Protein AF-A0A392RG79-F1 (afdb_monomer)

pLDDT: mean 74.16, std 14.59, range [50.12, 93.88]

Structure (mmCIF, N/CA/C/O backbone):
data_AF-A0A392RG79-F1
#
_entry.id   AF-A0A392RG79-F1
#
loop_
_atom_site.group_PDB
_atom_site.id
_atom_site.type_symbol
_atom_site.label_atom_id
_atom_site.label_alt_id
_atom_site.label_comp_id
_atom_site.label_asym_id
_atom_site.label_entity_id
_atom_site.label_seq_id
_atom_site.pdbx_PDB_ins_code
_atom_site.Cartn_x
_atom_site.Cartn_y
_atom_site.Cartn_z
_atom_site.occupancy
_atom_site.B_iso_or_equiv
_atom_site.auth_seq_id
_atom_site.auth_comp_id
_atom_site.auth_asym_id
_atom_site.auth_atom_id
_atom_site.pdbx_PDB_model_num
ATOM 1 N N . ASP A 1 1 ? 10.698 8.592 -12.691 1.00 53.88 1 ASP A N 1
ATOM 2 C CA . ASP A 1 1 ? 9.316 8.335 -13.117 1.00 53.88 1 ASP A CA 1
ATOM 3 C C . ASP A 1 1 ? 9.037 6.858 -12.903 1.00 53.88 1 ASP A C 1
ATOM 5 O O . ASP A 1 1 ? 9.885 6.055 -13.279 1.00 53.88 1 ASP A O 1
ATOM 9 N N . MET A 1 2 ? 7.962 6.487 -12.208 1.00 67.75 2 MET A N 1
ATOM 10 C CA . MET A 1 2 ? 7.681 5.068 -11.943 1.00 67.75 2 MET A CA 1
ATOM 11 C C . MET A 1 2 ? 6.867 4.466 -13.090 1.00 67.75 2 MET A C 1
ATOM 13 O O . MET A 1 2 ? 5.704 4.093 -12.920 1.00 67.75 2 MET A O 1
ATOM 17 N N . LEU A 1 3 ? 7.517 4.406 -14.257 1.00 79.12 3 LEU A N 1
ATOM 18 C CA . LEU A 1 3 ? 7.018 3.794 -15.485 1.00 79.12 3 LEU A CA 1
ATOM 19 C C . LEU A 1 3 ? 6.638 2.334 -15.218 1.00 79.12 3 LEU A C 1
ATOM 21 O O . LEU A 1 3 ? 7.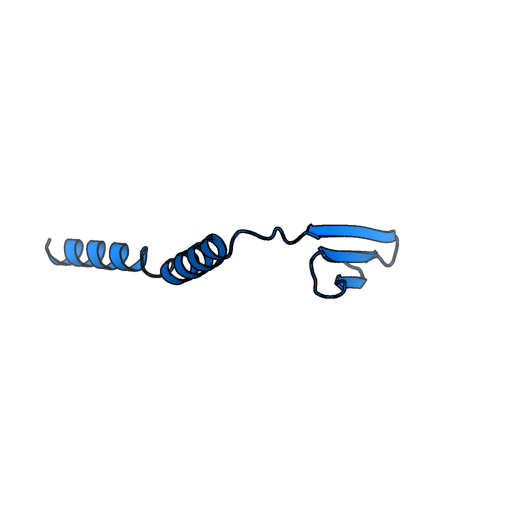470 1.516 -14.837 1.00 79.12 3 LEU A O 1
ATOM 25 N N . GLY A 1 4 ? 5.367 1.998 -15.396 1.00 83.19 4 GLY A N 1
ATOM 26 C CA . GLY A 1 4 ? 4.871 0.646 -15.175 1.00 83.19 4 GLY A CA 1
ATOM 27 C C . GLY A 1 4 ? 3.365 0.621 -14.974 1.00 83.19 4 GLY A C 1
ATOM 28 O O . GLY A 1 4 ? 2.745 1.636 -14.665 1.00 83.19 4 GLY A O 1
ATOM 29 N N . ASN A 1 5 ? 2.769 -0.552 -15.148 1.00 88.25 5 ASN A N 1
ATOM 30 C CA . ASN A 1 5 ? 1.354 -0.759 -14.874 1.00 88.25 5 ASN A CA 1
ATOM 31 C C . ASN A 1 5 ? 1.162 -1.009 -13.380 1.00 88.25 5 ASN A C 1
ATOM 33 O O . ASN A 1 5 ? 1.696 -1.976 -12.829 1.00 88.25 5 ASN A O 1
ATOM 37 N N . TRP A 1 6 ? 0.389 -0.140 -12.736 1.00 90.75 6 TRP A N 1
ATOM 38 C CA . TRP A 1 6 ? 0.067 -0.228 -11.317 1.00 90.75 6 TRP A CA 1
ATOM 39 C C . TRP A 1 6 ? -1.241 -0.988 -11.123 1.00 90.75 6 TRP A C 1
ATOM 41 O O . TRP A 1 6 ? -2.253 -0.679 -11.747 1.00 90.75 6 TRP A O 1
ATOM 51 N N . SER A 1 7 ? -1.231 -1.976 -10.232 1.00 89.88 7 SER A N 1
ATOM 52 C CA . SER A 1 7 ? -2.423 -2.722 -9.832 1.00 89.88 7 SER A CA 1
ATOM 53 C C . SER A 1 7 ? -2.544 -2.703 -8.316 1.00 89.88 7 SER A C 1
ATOM 55 O O . SER A 1 7 ? -1.620 -3.100 -7.606 1.00 89.88 7 SER A O 1
ATOM 57 N N . ILE A 1 8 ? -3.712 -2.287 -7.831 1.00 92.50 8 ILE A N 1
ATOM 58 C CA . ILE A 1 8 ? -4.076 -2.311 -6.416 1.00 92.50 8 ILE A CA 1
ATOM 59 C C . ILE A 1 8 ? -5.263 -3.254 -6.271 1.00 92.50 8 ILE A C 1
ATOM 61 O O . ILE A 1 8 ? -6.271 -3.102 -6.960 1.00 92.50 8 ILE A O 1
ATOM 65 N N . LYS A 1 9 ? -5.142 -4.237 -5.381 1.00 93.31 9 LYS A N 1
ATOM 66 C CA . LYS A 1 9 ? -6.224 -5.167 -5.051 1.00 93.31 9 LYS A CA 1
ATOM 67 C C . LYS A 1 9 ? -6.469 -5.117 -3.556 1.00 93.31 9 LYS A C 1
ATOM 69 O O . LYS A 1 9 ? -5.521 -5.202 -2.778 1.00 93.31 9 LYS A O 1
ATOM 74 N N . ALA A 1 10 ? -7.729 -4.993 -3.173 1.00 92.12 10 ALA A N 1
ATOM 75 C CA . ALA A 1 10 ? -8.171 -5.108 -1.794 1.00 92.12 10 ALA A CA 1
ATOM 76 C C . ALA A 1 10 ? -9.005 -6.386 -1.651 1.00 92.12 10 ALA A C 1
ATOM 78 O O . ALA A 1 10 ? -9.785 -6.723 -2.541 1.00 92.12 10 ALA A O 1
ATOM 79 N N . GLY A 1 11 ? -8.795 -7.107 -0.553 1.00 88.12 11 GLY A N 1
ATOM 80 C CA . GLY A 1 11 ? -9.642 -8.223 -0.153 1.00 88.12 11 GLY A CA 1
ATOM 81 C C . GLY A 1 11 ? -11.014 -7.748 0.315 1.00 88.12 11 GLY A C 1
ATOM 82 O O . GLY A 1 11 ? -11.243 -6.552 0.506 1.00 88.12 11 GLY A O 1
ATOM 83 N N . GLU A 1 12 ? -11.921 -8.701 0.509 1.00 88.56 12 GLU A N 1
ATOM 84 C CA . GLU A 1 12 ? -13.263 -8.412 1.006 1.00 88.56 12 GLU A CA 1
ATOM 85 C C . GLU A 1 12 ? -13.225 -7.686 2.363 1.00 88.56 12 GLU A C 1
ATOM 87 O O . GLU A 1 12 ? -12.367 -7.975 3.206 1.00 88.56 12 GLU A O 1
ATOM 92 N N . PRO A 1 13 ? -14.149 -6.740 2.595 1.00 80.38 13 PRO A N 1
ATOM 93 C CA . PRO A 1 13 ? -14.252 -6.053 3.873 1.00 80.38 13 PRO A CA 1
ATOM 94 C C . PR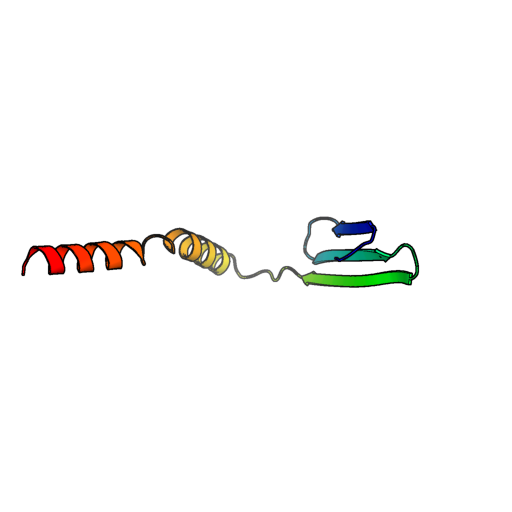O A 1 13 ? -14.655 -7.032 4.985 1.00 80.38 13 PRO A C 1
ATOM 96 O O . PRO A 1 13 ? -15.587 -7.818 4.835 1.00 80.38 13 PRO A O 1
ATOM 99 N N . GLY A 1 14 ? -13.973 -6.960 6.130 1.00 82.56 14 GLY A N 1
ATOM 100 C CA . GLY A 1 14 ? -14.237 -7.825 7.278 1.00 82.56 14 GLY A CA 1
ATOM 101 C C . GLY A 1 14 ? -13.257 -7.591 8.424 1.00 82.56 14 GLY A C 1
ATOM 102 O O . GLY A 1 14 ? -12.722 -6.497 8.595 1.00 82.56 14 GLY A O 1
ATOM 103 N N . GLU A 1 15 ? -13.000 -8.638 9.206 1.00 82.81 15 GLU A N 1
ATOM 104 C CA . GLU A 1 15 ? -12.056 -8.584 10.331 1.00 82.81 15 GLU A CA 1
ATOM 105 C C . GLU A 1 15 ? -10.596 -8.465 9.887 1.00 82.81 15 GLU A C 1
ATOM 107 O O . GLU A 1 15 ? -9.762 -7.960 10.630 1.00 82.81 15 GLU A O 1
ATOM 112 N N . ASN A 1 16 ? -10.263 -8.909 8.677 1.00 87.31 16 ASN A N 1
ATOM 113 C CA . ASN A 1 16 ? -8.916 -8.798 8.135 1.00 87.31 16 ASN A CA 1
ATOM 114 C C . ASN A 1 16 ? -8.957 -7.952 6.867 1.00 87.31 16 ASN A C 1
ATOM 116 O O . ASN A 1 16 ? -9.674 -8.271 5.924 1.00 87.31 16 ASN A O 1
ATOM 120 N N . LEU A 1 17 ? -8.148 -6.902 6.837 1.00 88.00 17 LEU A N 1
ATOM 121 C CA . LEU A 1 17 ? -7.887 -6.105 5.654 1.00 88.00 17 LEU A CA 1
ATOM 122 C C . LEU A 1 17 ? -6.619 -6.637 4.984 1.00 88.00 17 LEU A C 1
ATOM 124 O O . LEU A 1 17 ? -5.548 -6.667 5.591 1.00 88.00 17 LEU A O 1
ATOM 128 N N . ASN A 1 18 ? -6.735 -7.041 3.723 1.00 91.31 18 ASN A N 1
ATOM 129 C CA . ASN A 1 18 ? -5.597 -7.420 2.893 1.00 91.31 18 ASN A CA 1
ATOM 130 C C . ASN A 1 18 ? -5.555 -6.503 1.673 1.00 91.31 18 ASN A C 1
ATOM 132 O O . ASN A 1 18 ? -6.521 -6.452 0.917 1.00 91.31 18 ASN A O 1
ATOM 136 N N . ILE A 1 19 ? -4.451 -5.792 1.481 1.00 93.88 19 ILE A N 1
ATOM 137 C CA . ILE A 1 19 ? -4.227 -4.941 0.315 1.00 93.88 19 ILE A CA 1
ATOM 138 C C . ILE A 1 19 ? -2.927 -5.383 -0.341 1.00 93.88 19 ILE A C 1
ATOM 140 O O . ILE A 1 19 ? -1.898 -5.495 0.322 1.00 93.88 19 ILE A O 1
ATOM 144 N N . SER A 1 20 ? -2.954 -5.598 -1.650 1.00 93.38 20 SER A N 1
ATOM 145 C CA . SER A 1 20 ? -1.759 -5.845 -2.451 1.00 93.38 20 SER A CA 1
ATOM 146 C C . SER A 1 20 ? -1.582 -4.746 -3.486 1.00 93.38 20 SER A C 1
ATOM 148 O O . SER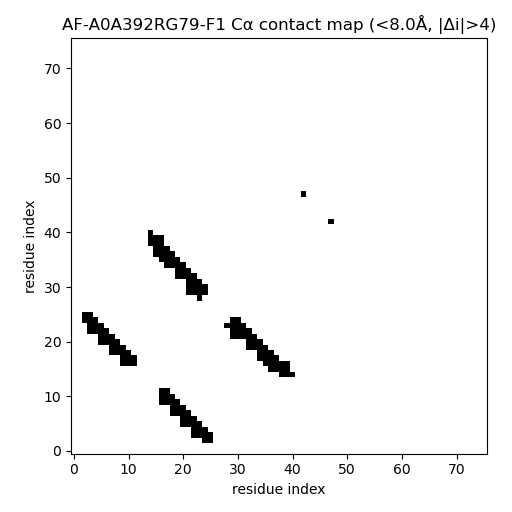 A 1 20 ? -2.511 -4.454 -4.242 1.00 93.38 20 SER A O 1
ATOM 150 N N . VAL A 1 21 ? -0.378 -4.192 -3.552 1.00 93.00 21 VAL A N 1
ATOM 151 C CA . VAL A 1 21 ? 0.055 -3.239 -4.571 1.00 93.00 21 VAL A CA 1
ATOM 152 C C . VAL A 1 21 ? 1.152 -3.905 -5.387 1.00 93.00 21 VAL A C 1
ATOM 154 O O . VAL A 1 21 ? 2.121 -4.404 -4.820 1.00 93.00 21 VAL A O 1
ATOM 157 N N . SER A 1 22 ? 1.012 -3.919 -6.706 1.00 92.25 22 SER A N 1
ATOM 158 C CA . SER A 1 22 ? 2.003 -4.487 -7.621 1.00 92.25 22 SER A CA 1
ATOM 159 C C . SER A 1 22 ? 2.279 -3.541 -8.781 1.00 92.25 22 SER A C 1
ATOM 161 O O . SER A 1 22 ? 1.349 -2.919 -9.299 1.00 92.25 22 SER A O 1
ATOM 163 N N . VAL A 1 23 ? 3.536 -3.488 -9.215 1.00 91.31 23 VAL A N 1
ATOM 164 C CA . VAL A 1 23 ? 3.984 -2.713 -10.373 1.00 91.31 23 VAL A CA 1
ATOM 165 C C . VAL A 1 23 ? 4.619 -3.652 -11.383 1.00 91.31 23 VAL A C 1
ATOM 167 O O . VAL A 1 23 ? 5.586 -4.355 -11.072 1.00 91.31 23 VAL A O 1
ATOM 170 N N . HIS A 1 24 ? 4.077 -3.635 -12.596 1.00 91.00 24 HIS A N 1
ATOM 171 C CA . HIS A 1 24 ? 4.643 -4.341 -13.732 1.00 91.00 24 HIS A CA 1
ATOM 172 C C . HIS A 1 24 ? 5.409 -3.358 -14.624 1.00 91.00 24 HIS A C 1
ATOM 174 O O . HIS A 1 24 ? 4.802 -2.527 -15.301 1.00 91.00 24 HIS A O 1
ATOM 180 N N . HIS A 1 25 ? 6.737 -3.432 -14.602 1.00 88.06 25 HIS A N 1
ATOM 181 C CA . HIS A 1 25 ? 7.621 -2.630 -15.439 1.00 88.06 25 HIS A CA 1
ATOM 182 C C . HIS A 1 25 ? 7.758 -3.282 -16.825 1.00 88.06 25 HIS A C 1
ATOM 184 O O . HIS A 1 25 ? 7.977 -4.493 -16.892 1.00 88.06 25 HIS A O 1
ATOM 190 N N . PRO A 1 26 ? 7.694 -2.517 -17.927 1.00 84.31 26 PRO A N 1
ATOM 191 C CA . PRO A 1 26 ? 7.740 -3.067 -19.285 1.00 84.31 26 PRO A CA 1
ATOM 192 C C . PRO A 1 26 ? 9.007 -3.885 -19.587 1.00 84.31 26 PRO A C 1
ATOM 194 O O . PRO A 1 26 ? 8.935 -4.859 -20.327 1.00 84.31 26 PRO A O 1
ATOM 197 N N . GLU A 1 27 ? 10.147 -3.531 -18.988 1.00 87.56 27 GLU A N 1
ATOM 198 C CA . GLU A 1 27 ? 11.425 -4.232 -19.212 1.00 87.56 27 GLU A CA 1
ATOM 199 C C . GLU A 1 27 ? 11.802 -5.212 -18.092 1.00 87.56 27 GLU A C 1
ATOM 201 O O . GLU A 1 27 ? 12.517 -6.180 -18.328 1.00 87.56 27 GLU A O 1
ATOM 206 N N . LEU A 1 28 ? 11.337 -4.965 -16.861 1.00 83.38 28 LEU A N 1
ATOM 207 C CA . LEU A 1 28 ? 11.779 -5.699 -15.664 1.00 83.38 28 LEU A CA 1
ATOM 208 C C . LEU A 1 28 ? 10.702 -6.668 -15.152 1.00 83.38 28 LEU A C 1
ATOM 210 O O . LEU A 1 28 ? 10.916 -7.377 -14.170 1.00 83.38 28 LEU A O 1
ATOM 214 N N . GLY A 1 29 ? 9.536 -6.708 -15.802 1.00 84.75 29 GLY A N 1
ATOM 215 C CA . GLY A 1 29 ? 8.412 -7.550 -15.411 1.00 84.75 29 GLY A CA 1
ATOM 216 C C . GLY A 1 29 ? 7.830 -7.136 -14.059 1.00 84.75 29 GLY A C 1
ATOM 217 O O . GLY A 1 29 ? 7.564 -5.959 -13.821 1.00 84.75 29 GLY A O 1
ATOM 218 N N . ASN A 1 30 ? 7.613 -8.094 -13.153 1.00 84.81 30 ASN A N 1
ATOM 219 C CA . ASN A 1 30 ? 7.138 -7.804 -11.794 1.00 84.81 30 ASN A CA 1
ATOM 220 C C . ASN A 1 30 ? 8.244 -7.157 -10.958 1.00 84.81 30 ASN A C 1
ATOM 222 O O . ASN A 1 30 ? 8.966 -7.821 -10.220 1.00 84.81 30 ASN A O 1
ATOM 226 N N . TYR A 1 31 ? 8.341 -5.840 -11.083 1.00 87.44 31 TYR A N 1
ATOM 227 C CA . TYR A 1 31 ? 9.391 -5.041 -10.474 1.00 87.44 31 TYR A CA 1
ATOM 228 C C . TYR A 1 31 ? 9.172 -4.833 -8.975 1.00 87.44 31 TYR A C 1
ATOM 230 O O . TYR A 1 31 ? 10.114 -4.864 -8.187 1.00 87.44 31 TYR A O 1
ATOM 238 N N . PHE A 1 32 ? 7.919 -4.633 -8.567 1.00 86.25 32 PHE A N 1
ATOM 239 C CA . PHE A 1 32 ? 7.584 -4.354 -7.177 1.00 86.25 32 PHE A CA 1
ATOM 240 C C . PHE A 1 32 ? 6.265 -5.010 -6.790 1.00 86.25 32 PHE A C 1
ATOM 242 O O . PHE A 1 32 ? 5.292 -4.981 -7.544 1.00 86.25 32 PHE A O 1
ATOM 249 N N . THR A 1 33 ? 6.215 -5.600 -5.599 1.00 90.00 33 THR A N 1
ATOM 250 C CA . THR A 1 33 ? 4.976 -6.076 -4.981 1.00 90.00 33 THR A CA 1
ATOM 251 C C . THR A 1 33 ? 5.053 -5.856 -3.478 1.00 90.00 33 THR A C 1
ATOM 253 O O . THR A 1 33 ? 5.982 -6.324 -2.825 1.00 90.00 33 THR A O 1
ATOM 256 N N . ALA A 1 34 ? 4.061 -5.165 -2.930 1.00 92.38 34 ALA A N 1
ATOM 257 C CA . ALA A 1 34 ? 3.888 -4.959 -1.502 1.00 92.38 34 ALA A CA 1
ATOM 258 C C . ALA A 1 34 ? 2.516 -5.467 -1.068 1.00 92.38 34 ALA A C 1
ATOM 260 O O . ALA A 1 34 ? 1.507 -5.228 -1.731 1.00 92.38 34 ALA A O 1
ATOM 261 N N . THR A 1 35 ? 2.475 -6.150 0.071 1.00 92.06 35 THR A N 1
ATOM 262 C CA . THR A 1 35 ? 1.230 -6.629 0.673 1.00 92.06 35 THR A CA 1
ATOM 263 C C . THR A 1 35 ? 1.102 -6.090 2.086 1.00 92.06 35 THR A C 1
ATOM 265 O O . THR A 1 35 ? 1.984 -6.317 2.913 1.00 92.06 35 THR A O 1
ATOM 268 N N . LEU A 1 36 ? -0.009 -5.422 2.367 1.00 91.31 36 LEU A N 1
ATOM 269 C CA . LEU A 1 36 ? -0.389 -4.957 3.690 1.00 91.31 36 LEU A CA 1
ATOM 270 C C . LEU A 1 36 ? -1.487 -5.872 4.230 1.00 91.31 36 LEU A C 1
ATOM 272 O O . LEU A 1 36 ? -2.568 -5.966 3.650 1.00 91.31 36 LEU A O 1
ATOM 276 N N . LYS A 1 37 ? -1.212 -6.524 5.359 1.00 90.62 37 LYS A N 1
ATOM 277 C CA . LYS A 1 37 ? -2.200 -7.302 6.108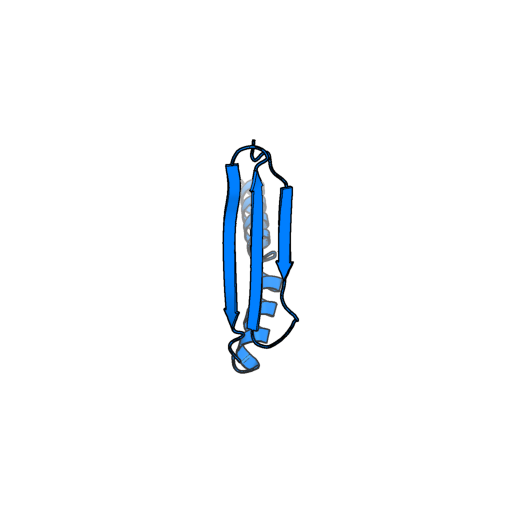 1.00 90.62 37 LYS A CA 1
ATOM 278 C C . LYS A 1 37 ? -2.445 -6.607 7.437 1.00 90.62 37 LYS A C 1
ATOM 280 O O . LYS A 1 37 ? -1.516 -6.438 8.220 1.00 90.62 37 LYS A O 1
ATOM 285 N N . ALA A 1 38 ? -3.686 -6.226 7.687 1.00 86.19 38 ALA A N 1
ATOM 286 C CA . ALA A 1 38 ? -4.121 -5.658 8.949 1.00 86.19 38 ALA A CA 1
ATOM 287 C C . ALA A 1 38 ? -5.296 -6.473 9.485 1.00 86.19 38 ALA A C 1
ATOM 289 O O . ALA A 1 38 ? -6.130 -6.960 8.726 1.00 86.19 38 ALA A O 1
ATOM 290 N N . LYS A 1 39 ? -5.359 -6.621 10.805 1.00 87.00 39 LYS A N 1
ATOM 291 C CA . LYS A 1 39 ? -6.485 -7.245 11.491 1.00 87.00 39 LYS A CA 1
ATOM 292 C C . LYS A 1 39 ? -7.174 -6.185 12.329 1.00 87.00 39 LYS A C 1
ATOM 294 O O . LYS A 1 39 ? -6.517 -5.468 13.084 1.00 87.00 39 LYS A O 1
ATOM 299 N N . LYS A 1 40 ? -8.490 -6.099 12.203 1.00 77.81 40 LYS A N 1
ATOM 300 C CA . LYS A 1 40 ? -9.330 -5.302 13.077 1.00 77.81 40 LYS A CA 1
ATOM 301 C C . LYS A 1 40 ? -9.218 -5.891 14.480 1.00 77.81 40 LYS A C 1
ATOM 303 O O . LYS A 1 40 ? -9.518 -7.057 14.719 1.00 77.81 40 LYS A O 1
ATOM 308 N N . LEU A 1 41 ? -8.706 -5.095 15.407 1.00 78.88 41 LEU A N 1
ATOM 309 C CA . LEU A 1 41 ? -8.796 -5.420 16.820 1.00 78.88 41 LEU A CA 1
ATOM 310 C C . LEU A 1 41 ? -10.153 -4.904 17.290 1.00 78.88 41 LEU A C 1
ATOM 312 O O . LEU A 1 41 ? -10.468 -3.731 17.084 1.00 78.88 41 LEU A O 1
ATOM 316 N N . CYS A 1 42 ? -10.970 -5.773 17.888 1.00 67.31 42 CYS A N 1
ATOM 317 C CA . CYS A 1 42 ? -12.162 -5.343 18.609 1.00 67.31 42 CYS A CA 1
ATOM 318 C C . CYS A 1 42 ? -11.718 -4.532 19.829 1.00 67.31 42 CYS A C 1
ATOM 320 O O . CYS A 1 42 ? -11.551 -5.069 20.921 1.00 67.31 42 CYS A O 1
ATOM 322 N N . SER A 1 43 ? -11.489 -3.237 19.642 1.00 56.75 43 SER A N 1
ATOM 323 C CA . SER A 1 43 ? -11.386 -2.313 20.758 1.00 56.75 43 SER A CA 1
ATOM 324 C C . SER A 1 43 ? -12.775 -2.184 21.372 1.00 56.75 43 SER A C 1
ATOM 326 O O . SER A 1 43 ? -13.750 -1.977 20.647 1.00 56.75 43 SER A O 1
ATOM 328 N N . SER A 1 44 ? -12.873 -2.338 22.696 1.00 57.81 44 SER A N 1
ATOM 329 C CA . SER A 1 44 ? -14.121 -2.128 23.437 1.00 57.81 44 SER A CA 1
ATOM 330 C C . SER A 1 44 ? -14.777 -0.832 22.957 1.00 57.81 44 SER A C 1
ATOM 332 O O . SER A 1 44 ? -14.091 0.190 22.829 1.00 57.81 44 SER A O 1
ATOM 334 N N . SER A 1 45 ? -16.073 -0.895 22.643 1.00 55.34 45 SER A N 1
ATOM 335 C CA . SER A 1 45 ? -16.873 0.124 21.945 1.00 55.34 45 SER A CA 1
ATOM 336 C C . SER A 1 45 ? -16.710 1.545 22.502 1.00 55.34 45 SER A C 1
ATOM 338 O O . SER A 1 45 ? -16.919 2.526 21.795 1.00 55.34 45 SER A O 1
ATOM 340 N N . THR A 1 46 ? -16.280 1.655 23.757 1.00 56.22 46 THR A N 1
ATOM 341 C CA . THR A 1 46 ? -15.966 2.895 24.469 1.00 56.22 46 THR A CA 1
ATOM 342 C C . THR A 1 46 ? -14.792 3.681 23.862 1.00 56.22 46 THR A C 1
ATOM 344 O O . THR A 1 46 ? -14.797 4.903 23.904 1.00 56.22 46 THR A O 1
ATOM 347 N N . SER A 1 47 ? -13.799 3.014 23.2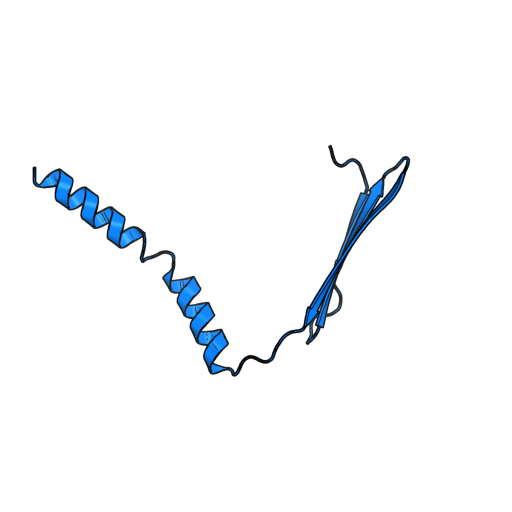63 1.00 57.09 47 SER A N 1
ATOM 348 C CA . SER A 1 47 ? -12.547 3.650 22.796 1.00 57.09 47 SER A CA 1
ATOM 349 C C . SER A 1 47 ? -12.567 4.142 21.340 1.00 57.09 47 SER A C 1
ATOM 351 O O . SER A 1 47 ? -11.850 5.080 21.000 1.00 57.09 47 SER A O 1
ATOM 353 N N . MET A 1 48 ? -13.394 3.556 20.460 1.00 56.78 48 MET A N 1
ATOM 354 C CA . MET A 1 48 ? -13.526 4.044 19.074 1.00 56.78 48 MET A CA 1
ATOM 355 C C . MET A 1 48 ? -14.338 5.341 18.984 1.00 56.78 48 MET A C 1
ATOM 357 O O . MET A 1 48 ? -14.028 6.191 18.150 1.00 56.78 48 MET A O 1
ATOM 361 N N . LEU A 1 49 ? -15.349 5.506 19.847 1.00 60.16 49 LEU A N 1
ATOM 362 C CA . LEU A 1 49 ? -16.108 6.755 19.957 1.00 60.16 49 LEU A CA 1
ATOM 363 C C . LEU A 1 49 ? -15.214 7.906 20.439 1.00 60.16 49 LEU A C 1
ATOM 365 O O . LEU A 1 49 ? -15.277 8.996 19.879 1.00 60.16 49 LEU A O 1
ATOM 369 N N . ASP A 1 50 ? -14.335 7.640 21.408 1.00 60.41 50 ASP A N 1
ATOM 370 C CA . ASP A 1 50 ? -13.416 8.633 21.975 1.00 60.41 50 ASP A CA 1
ATOM 371 C C . ASP A 1 50 ? -12.415 9.169 20.932 1.00 60.41 50 ASP A C 1
ATOM 373 O O . ASP A 1 50 ? -12.259 10.379 20.762 1.00 60.41 50 ASP A O 1
ATOM 377 N N . HIS A 1 51 ? -11.822 8.286 20.117 1.00 64.12 51 HIS A N 1
ATOM 378 C CA . HIS A 1 51 ? -10.914 8.712 19.046 1.00 64.12 51 HIS A CA 1
ATOM 379 C C . HIS A 1 51 ? -11.614 9.490 17.926 1.00 64.12 51 HIS A C 1
ATOM 381 O O . HIS A 1 51 ? -11.079 10.498 17.465 1.00 64.12 51 HIS A O 1
ATOM 387 N N . ALA A 1 52 ? -12.797 9.060 17.477 1.00 64.38 52 ALA A N 1
ATOM 388 C CA . ALA A 1 52 ? -13.522 9.761 16.416 1.00 64.38 52 ALA A CA 1
ATOM 389 C C . ALA A 1 52 ? -13.908 11.189 16.839 1.00 64.38 52 ALA A C 1
ATOM 391 O O . ALA A 1 52 ? -13.741 12.130 16.062 1.00 64.38 52 ALA A O 1
ATOM 392 N N . VAL A 1 53 ? -14.349 11.361 18.089 1.00 63.34 53 VAL A N 1
ATOM 393 C CA . VAL A 1 53 ? -14.656 12.675 18.671 1.00 63.34 53 VAL A CA 1
ATOM 394 C C . VAL A 1 53 ? -13.386 13.519 18.8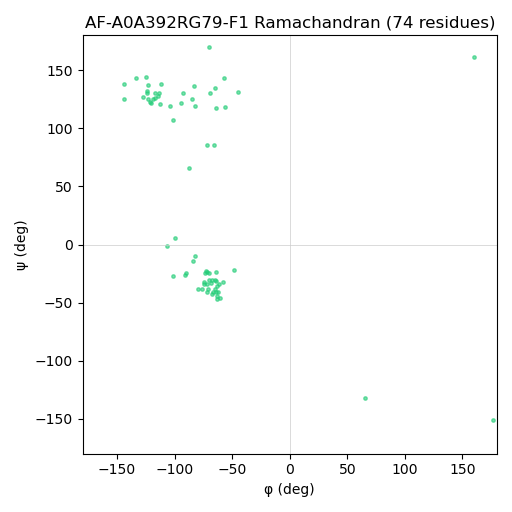25 1.00 63.34 53 VAL A C 1
ATOM 396 O O . VAL A 1 53 ? -13.399 14.703 18.488 1.00 63.34 53 VAL A O 1
ATOM 399 N N . PHE A 1 54 ? -12.266 12.925 19.245 1.00 61.12 54 PHE A N 1
ATOM 400 C CA . PHE A 1 54 ? -10.979 13.618 19.345 1.00 61.12 54 PHE A CA 1
ATOM 401 C C . PHE A 1 54 ? -10.487 14.162 17.992 1.00 61.12 54 PHE A C 1
ATOM 403 O O . PHE A 1 54 ? -10.109 15.332 17.901 1.00 61.12 54 PHE A O 1
ATOM 410 N N . PHE A 1 55 ? -10.547 13.357 16.923 1.00 62.44 55 PHE A N 1
ATOM 411 C CA . PHE A 1 55 ? -10.178 13.803 15.573 1.00 62.44 55 PHE A CA 1
ATOM 412 C C . PHE A 1 55 ? -11.143 14.855 15.015 1.00 62.44 55 PHE A C 1
ATOM 414 O O . PHE A 1 55 ? -10.725 15.734 14.264 1.00 62.44 55 PHE A O 1
ATOM 421 N N . TRP A 1 56 ? -12.417 14.809 15.407 1.00 62.72 56 TRP A N 1
ATOM 422 C CA . TRP A 1 56 ? -13.407 15.798 14.985 1.00 62.72 56 TRP A CA 1
ATOM 423 C C . TRP A 1 56 ? -13.234 17.153 15.688 1.00 62.72 56 TRP A C 1
ATOM 425 O O . TRP A 1 56 ? -13.448 18.196 15.077 1.00 62.72 56 TRP A O 1
ATOM 435 N N . LEU A 1 57 ? -12.768 17.159 16.941 1.00 59.72 57 LEU A N 1
ATOM 436 C CA . LEU A 1 57 ? -12.468 18.376 17.710 1.00 59.72 57 LEU A CA 1
ATOM 437 C C . LEU A 1 57 ? -11.084 18.978 17.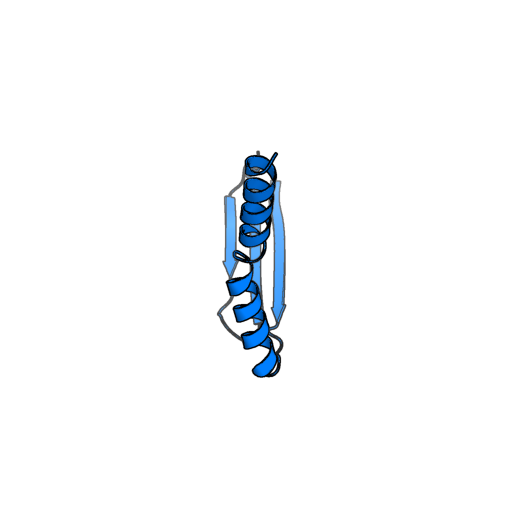401 1.00 59.72 57 LEU A C 1
ATOM 439 O O . LEU A 1 57 ? -10.782 20.102 17.820 1.00 59.72 57 LEU A O 1
ATOM 443 N N . MET A 1 58 ? -10.236 18.266 16.656 1.00 64.50 58 MET A N 1
ATOM 444 C CA . MET A 1 58 ? -8.877 18.703 16.331 1.00 64.50 58 MET A CA 1
ATOM 445 C C . MET A 1 58 ? -8.742 19.979 15.469 1.00 64.50 58 MET A C 1
ATOM 447 O O . MET A 1 58 ? -7.719 20.645 15.637 1.00 64.50 58 MET A O 1
ATOM 451 N N . PRO A 1 59 ? -9.704 20.433 14.636 1.00 59.44 59 PRO A N 1
ATOM 452 C CA . PRO A 1 59 ? -9.527 21.699 13.919 1.00 59.44 59 PRO A CA 1
ATOM 453 C C . PRO A 1 59 ? -9.658 22.939 14.822 1.00 59.44 59 PRO A C 1
ATOM 455 O O . PRO A 1 59 ? -9.135 23.998 14.493 1.00 59.44 59 PRO A O 1
ATOM 458 N N . HIS A 1 60 ? -10.335 22.841 15.972 1.00 60.16 60 HIS A N 1
ATOM 459 C CA . HIS A 1 60 ? -10.759 24.026 16.735 1.00 60.16 60 HIS A CA 1
ATOM 460 C C . HIS A 1 60 ? -9.729 24.504 17.764 1.00 60.16 60 HIS A C 1
ATOM 462 O O . HIS A 1 60 ? -9.702 25.683 18.114 1.00 60.16 60 HIS A O 1
ATOM 468 N N . LYS A 1 61 ? -8.842 23.620 18.236 1.00 55.88 61 LYS A N 1
ATOM 469 C CA . LYS A 1 61 ? -7.838 23.985 19.251 1.00 55.88 61 LYS A CA 1
ATOM 470 C C . LYS A 1 61 ? -6.720 24.877 18.705 1.00 55.88 61 LYS A C 1
ATOM 472 O O . LYS A 1 61 ? -6.111 25.607 19.478 1.00 55.88 61 LYS A O 1
ATOM 477 N N . ILE A 1 62 ? -6.474 24.846 17.393 1.00 60.19 62 ILE A N 1
ATOM 478 C CA . ILE A 1 62 ? -5.491 25.720 16.731 1.00 60.19 62 ILE A CA 1
ATOM 479 C C . ILE A 1 62 ? -6.085 27.116 16.495 1.00 60.19 62 ILE A C 1
ATOM 481 O O . ILE A 1 62 ? -5.417 28.124 16.705 1.00 60.19 62 ILE A O 1
ATOM 485 N N . VAL A 1 63 ? -7.371 27.181 16.144 1.00 57.47 63 VAL A N 1
ATOM 486 C CA . VAL A 1 63 ? -8.078 28.425 15.811 1.00 57.47 63 VAL A CA 1
ATOM 487 C C . VAL A 1 63 ? -8.182 29.373 17.014 1.00 57.47 63 VAL A C 1
ATOM 489 O O . VAL A 1 63 ? -7.966 30.573 16.870 1.00 57.47 63 VAL A O 1
ATOM 492 N N . VAL A 1 64 ? -8.411 28.848 18.224 1.00 60.09 64 VAL A N 1
ATOM 493 C CA . VAL A 1 64 ? -8.435 29.658 19.461 1.00 60.09 64 VAL A CA 1
ATOM 494 C C . VAL A 1 64 ? -7.083 30.338 19.734 1.00 60.09 64 VAL A C 1
ATOM 496 O O . VAL A 1 64 ? -7.053 31.472 20.206 1.00 60.09 64 VAL A O 1
ATOM 499 N N . GLY A 1 65 ? -5.966 29.689 19.388 1.00 59.78 65 GLY A N 1
ATOM 500 C CA . GLY A 1 65 ? -4.626 30.269 19.533 1.00 59.78 65 GLY A CA 1
ATOM 501 C C . GLY A 1 65 ? -4.340 31.406 18.548 1.00 59.78 65 GLY A C 1
ATOM 502 O O . GLY A 1 65 ? -3.620 32.342 18.885 1.00 59.78 65 GLY A O 1
ATOM 503 N N . MET A 1 66 ? -4.945 31.369 17.357 1.00 61.12 66 MET A N 1
ATOM 504 C CA . MET A 1 66 ? -4.806 32.441 16.366 1.00 61.12 66 MET A CA 1
ATOM 505 C C . MET A 1 66 ? -5.572 33.704 16.782 1.00 61.12 66 MET A C 1
ATOM 507 O O . MET A 1 66 ? -5.023 34.797 16.691 1.00 61.12 66 MET A O 1
ATOM 511 N N . TYR A 1 67 ? -6.789 33.569 17.325 1.00 59.72 67 TYR A N 1
ATOM 512 C CA . TYR A 1 67 ? -7.568 34.723 17.802 1.00 59.72 67 TYR A CA 1
ATOM 513 C C . TYR A 1 67 ? -6.921 35.457 18.988 1.00 59.72 67 TYR A C 1
ATOM 515 O O . TYR A 1 67 ? -7.085 36.669 19.110 1.00 59.72 67 TYR A O 1
ATOM 523 N N . TRP A 1 68 ? -6.177 34.757 19.854 1.00 60.53 68 TRP A N 1
ATOM 524 C CA . TRP A 1 68 ? -5.494 35.395 20.986 1.00 60.53 68 TRP A CA 1
ATOM 525 C C . TRP A 1 68 ? -4.307 36.264 20.551 1.00 60.53 68 TRP A C 1
ATOM 527 O O . TRP A 1 68 ? -4.115 37.349 21.097 1.00 60.53 68 TRP A O 1
ATOM 537 N N . ASN A 1 69 ? -3.540 35.820 19.548 1.00 60.62 69 ASN A N 1
ATOM 538 C CA . ASN A 1 69 ? -2.411 36.595 19.029 1.00 60.62 69 ASN A CA 1
ATOM 539 C C . ASN A 1 69 ? -2.880 37.920 18.409 1.00 60.62 69 ASN A C 1
ATOM 541 O O . ASN A 1 69 ? -2.347 38.967 18.761 1.00 60.62 69 ASN A O 1
ATOM 545 N N . GLU A 1 70 ? -3.916 37.904 17.566 1.00 59.75 70 GLU A N 1
ATOM 546 C CA . GLU A 1 70 ? -4.442 39.120 16.919 1.00 59.75 70 GLU A CA 1
ATOM 547 C C . GLU A 1 70 ? -5.006 40.138 17.929 1.00 59.75 70 GLU A C 1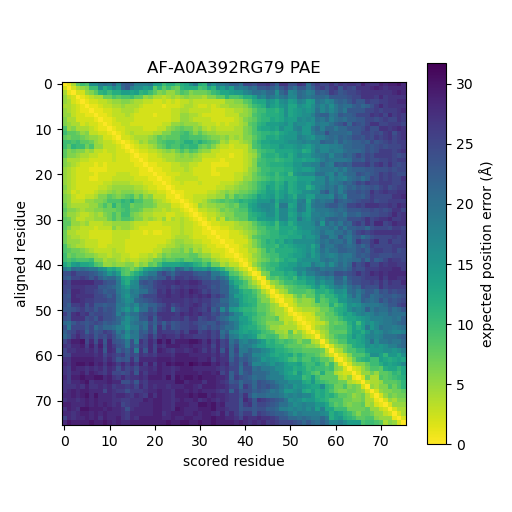
ATOM 549 O O . GLU A 1 70 ? -4.827 41.343 17.766 1.00 59.75 70 GLU A O 1
ATOM 554 N N . LEU A 1 71 ? -5.637 39.679 19.018 1.00 59.12 71 LEU A N 1
ATOM 555 C CA . LEU A 1 71 ? -6.167 40.575 20.053 1.00 59.12 71 LEU A CA 1
ATOM 556 C C . LEU A 1 71 ? -5.049 41.280 20.842 1.00 59.12 71 LEU A C 1
ATOM 558 O O . LEU A 1 71 ? -5.209 42.431 21.243 1.00 59.12 71 LEU A O 1
ATOM 562 N N . LEU A 1 72 ? -3.910 40.607 21.040 1.00 59.28 72 LEU A N 1
ATOM 563 C CA . LEU A 1 72 ? -2.742 41.174 21.717 1.00 59.28 72 LEU A CA 1
ATOM 564 C C . LEU A 1 72 ? -2.024 42.223 20.846 1.00 59.28 72 LEU A C 1
ATOM 566 O O . LEU A 1 72 ? -1.524 43.209 21.379 1.00 59.28 72 LEU A O 1
ATOM 570 N N . TYR A 1 73 ? -2.011 42.041 19.520 1.00 57.88 73 TYR A N 1
ATOM 571 C CA . TYR A 1 73 ? -1.416 42.992 18.568 1.00 57.88 73 TYR A CA 1
ATOM 572 C C . TYR A 1 73 ? -2.243 44.273 18.370 1.00 57.88 73 TYR A C 1
ATOM 574 O O . TYR A 1 73 ? -1.678 45.298 18.012 1.00 57.88 73 TYR A O 1
ATOM 582 N N . VAL A 1 74 ? -3.557 44.243 18.610 1.00 60.66 74 VAL A N 1
ATOM 583 C CA . VAL A 1 74 ? -4.447 45.418 18.477 1.00 60.66 74 VAL A CA 1
ATOM 584 C C . VAL A 1 74 ? -4.454 46.306 19.737 1.00 60.66 74 VAL A C 1
ATOM 586 O O . VAL A 1 74 ? -4.919 47.442 19.695 1.00 60.66 74 VAL A O 1
ATOM 589 N N . LEU A 1 75 ? -3.935 45.808 20.864 1.00 56.81 75 LEU A N 1
ATOM 590 C CA . LEU A 1 75 ? -3.912 46.498 22.163 1.00 56.81 75 LEU A CA 1
ATOM 591 C C . LEU A 1 75 ? -2.564 47.174 22.503 1.00 56.81 75 LEU A C 1
ATOM 593 O O . LEU A 1 75 ? -2.429 47.702 23.609 1.00 56.81 75 LEU A O 1
ATOM 597 N N . HIS A 1 76 ? -1.595 47.183 21.583 1.00 50.12 76 HIS A N 1
ATOM 598 C CA . HIS A 1 76 ? -0.294 47.860 21.701 1.00 50.12 76 HIS A CA 1
ATOM 599 C C . HIS A 1 76 ? -0.104 48.866 20.556 1.00 50.12 76 HIS A C 1
ATOM 601 O O . HIS A 1 76 ? 0.655 49.844 20.749 1.00 50.12 76 HIS A O 1
#

Secondary structure (DSSP, 8-state):
---SEEEEEEPPSSSEEEEEEEEEETTTEEEEEEEEEEE-----HHHHHHHHHHHHHTTHHHHHHHHHHHHHHHT-

Radius of gyration: 23.02 Å; Cα contacts (8 Å, |Δi|>4): 74; chains: 1; bounding box: 29×57×44 Å

Organism: NCBI:txid97028

Solvent-accessible surface area (backbone atoms only — not comparable to full-atom values): 4667 Å² total; per-residue (Å²): 130,88,72,50,53,77,46,77,47,70,56,69,90,69,61,48,47,39,38,38,41,36,32,38,23,94,88,67,40,80,66,45,75,50,74,50,77,47,67,66,74,88,64,63,75,73,56,60,56,51,52,55,52,51,65,67,54,54,71,55,69,58,53,60,58,52,58,52,54,56,57,58,65,74,75,111

Sequence (76 aa):
DMLGNWSIKAGEPGENLNISVSVHHPELGNYFTATLKAKKLCSSSTSMLDHAVFFWLMPHKIVVGMYWNELLYVLH

InterPro domains:
  IPR010775 Protein of unknown function DUF1365 [PTHR33973] (1-69)

Mean predicted aligned error: 14.93 Å

Nearest PDB structures (foldseek):
  4wpy-assembly1_A-2  TM=7.592E-01  e=7.117E-01  Mycobacterium tuberculosis H37Rv
  7ucz-assembly2_B  TM=7.194E-01  e=7.117E-01  Homo sapiens
  5v4w-assembly1_A  TM=4.435E-01  e=2.259E-01  Homo sapiens
  7vcf-assembly1_F  TM=4.505E-01  e=2.714E+00  Chlamydomonas re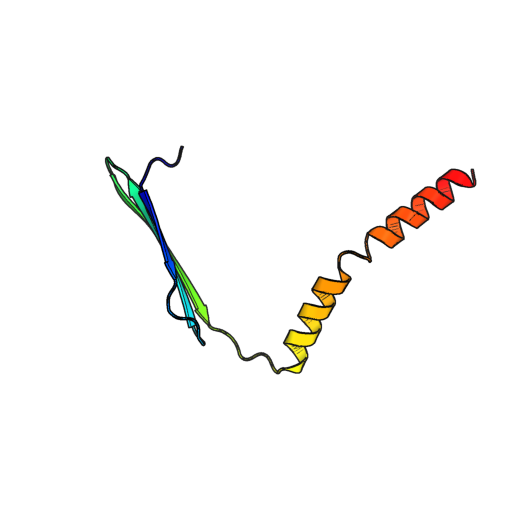inhardtii

Foldseek 3Di:
DLAFDWDWDWDDDDQKTKIKIWTQHPVPGGPDIDIDIDGDDPDPPVVVVVVVVVVVCVVVVVVVVVVVVVVVVVVD